Protein AF-A0A661B6V8-F1 (afdb_monomer_lite)

Foldseek 3Di:
DPLPPDDVVVVVQVCCCVVVVQQADEDEQQQDQPPDDPPPGDHSVVNQVNVCVVCVVPPRYHYDPPNVDPPDDRDVVRVVVVVCVVCVPHD

Sequence (91 aa):
SFDPPHTAHLVIAENFIQNLGLDIVTWVPARVPPHKKMGELSDPKHRLAMVELAINDNNRFEVSDIEFSESQPPWTVFLLEYFRGKYPEDE

Radius of gyration: 13.58 Å; chains: 1; bounding box: 31×30×33 Å

pLDDT: mean 91.47, std 8.2, range [62.59, 98.19]

Secondary structure (DSSP, 8-state):
--SS--HHHHHHHHHHHHHH--S-EEE---SS-TTS-TTSS--HHHHHHHHHHHHTT-TTEEE--GGGSTTS-SSHHHHHHHHHHH-TT--

Structure (mmCIF, N/CA/C/O backbone):
data_AF-A0A661B6V8-F1
#
_entry.id   AF-A0A661B6V8-F1
#
loop_
_atom_site.group_PDB
_atom_site.id
_atom_site.type_symbol
_atom_site.label_atom_id
_atom_site.label_alt_id
_atom_site.label_comp_id
_atom_site.label_asym_id
_atom_site.label_entity_id
_atom_site.label_seq_id
_atom_site.pdbx_PDB_ins_code
_atom_site.Cartn_x
_atom_site.Cartn_y
_atom_site.Cartn_z
_atom_site.occupancy
_atom_site.B_iso_or_equiv
_atom_site.auth_seq_id
_atom_site.auth_comp_id
_atom_site.auth_asym_id
_atom_site.auth_atom_id
_atom_site.pdbx_PDB_model_num
ATOM 1 N N . SER A 1 1 ? 5.833 -4.594 -3.535 1.00 87.06 1 SER A N 1
ATOM 2 C CA . SER A 1 1 ? 5.682 -4.761 -5.001 1.00 87.06 1 SER A CA 1
ATOM 3 C C . SER A 1 1 ? 4.314 -5.285 -5.396 1.00 87.06 1 SER A C 1
ATOM 5 O O . SER A 1 1 ? 3.833 -4.823 -6.416 1.00 87.06 1 SER A O 1
ATOM 7 N N . PHE A 1 2 ? 3.713 -6.224 -4.645 1.00 94.19 2 PHE A N 1
ATOM 8 C CA . PHE A 1 2 ? 2.431 -6.852 -5.007 1.00 94.19 2 PHE A CA 1
ATOM 9 C C . PHE A 1 2 ? 2.446 -7.403 -6.438 1.00 94.19 2 PHE A C 1
ATOM 11 O O . PHE A 1 2 ? 1.762 -6.912 -7.327 1.00 94.19 2 PHE A O 1
ATOM 18 N N . ASP A 1 3 ? 3.306 -8.396 -6.658 1.00 93.75 3 ASP A N 1
ATOM 19 C CA . ASP A 1 3 ? 3.567 -8.971 -7.977 1.00 93.75 3 ASP A CA 1
ATOM 20 C C . ASP A 1 3 ? 3.458 -10.508 -7.948 1.00 93.75 3 ASP A C 1
ATOM 22 O O . ASP A 1 3 ? 4.484 -11.189 -8.001 1.00 93.75 3 ASP A O 1
ATOM 26 N N . PRO A 1 4 ? 2.244 -11.073 -7.783 1.00 95.38 4 PRO A N 1
ATOM 27 C CA . PRO A 1 4 ? 0.957 -10.406 -7.536 1.00 95.38 4 PRO A CA 1
ATOM 28 C C . PRO A 1 4 ? 0.656 -10.198 -6.031 1.00 95.38 4 PRO A C 1
ATOM 30 O O . PRO A 1 4 ? 1.362 -10.733 -5.166 1.00 95.38 4 PRO A O 1
ATOM 33 N N . PRO A 1 5 ? -0.387 -9.425 -5.666 1.00 97.38 5 PRO A N 1
ATOM 34 C CA . PRO A 1 5 ? -0.994 -9.539 -4.340 1.00 97.38 5 PRO A CA 1
ATOM 35 C C . PRO A 1 5 ? -1.566 -10.952 -4.125 1.00 97.38 5 PRO A C 1
ATOM 37 O O . PRO A 1 5 ? -1.885 -11.668 -5.070 1.00 97.38 5 PRO A O 1
ATOM 40 N N . HIS A 1 6 ? -1.675 -11.371 -2.865 1.00 97.06 6 HIS A N 1
ATOM 41 C CA . HIS A 1 6 ? -2.110 -12.723 -2.498 1.00 97.06 6 HIS A CA 1
ATOM 42 C C . HIS A 1 6 ? -2.643 -12.748 -1.064 1.00 97.06 6 HIS A C 1
ATOM 44 O O . HIS A 1 6 ? -2.377 -11.829 -0.287 1.00 97.06 6 HIS A O 1
ATOM 50 N N . THR A 1 7 ? -3.318 -13.834 -0.679 1.00 97.12 7 THR A N 1
ATOM 51 C CA . THR A 1 7 ? -4.041 -13.961 0.599 1.00 97.12 7 THR A CA 1
ATOM 52 C C . THR A 1 7 ? -3.204 -13.618 1.826 1.00 97.12 7 THR A C 1
ATOM 54 O O . THR A 1 7 ? -3.703 -12.945 2.718 1.00 97.12 7 THR A O 1
ATOM 57 N N . ALA A 1 8 ? -1.922 -13.998 1.875 1.00 97.75 8 ALA A N 1
ATOM 58 C CA . ALA A 1 8 ? -1.091 -13.667 3.036 1.00 97.75 8 ALA A CA 1
ATOM 59 C C . ALA A 1 8 ? -0.931 -12.148 3.260 1.00 97.75 8 ALA A C 1
ATOM 61 O O . ALA A 1 8 ? -0.886 -11.716 4.407 1.00 97.75 8 ALA A O 1
ATOM 62 N N . HIS A 1 9 ? -0.922 -11.328 2.199 1.00 97.94 9 HIS A N 1
ATOM 63 C CA . HIS A 1 9 ? -0.916 -9.873 2.352 1.00 97.94 9 HIS A CA 1
ATOM 64 C C . HIS A 1 9 ? -2.225 -9.386 2.995 1.00 97.94 9 HIS A C 1
ATOM 66 O O . HIS A 1 9 ? -2.189 -8.576 3.916 1.00 97.94 9 HIS A O 1
ATOM 72 N N . LEU A 1 10 ? -3.369 -9.912 2.536 1.00 97.44 10 LEU A N 1
ATOM 73 C CA . LEU A 1 10 ? -4.695 -9.543 3.047 1.00 97.44 10 LEU A CA 1
ATOM 74 C C . LEU A 1 10 ? -4.846 -9.921 4.522 1.00 97.44 10 LEU A C 1
ATOM 76 O O . LEU A 1 10 ? -5.317 -9.122 5.322 1.00 97.44 10 LEU A O 1
ATOM 80 N N . VAL A 1 11 ? -4.389 -11.121 4.889 1.00 97.88 11 VAL A N 1
ATOM 81 C CA . VAL A 1 11 ? -4.419 -11.604 6.274 1.00 97.88 11 VAL A CA 1
ATOM 82 C C . VAL A 1 11 ? -3.596 -10.695 7.185 1.00 97.88 11 VAL A C 1
ATOM 84 O O . VAL A 1 11 ? -4.052 -10.371 8.276 1.00 97.88 11 VAL A O 1
ATOM 87 N N . ILE A 1 12 ? -2.406 -10.262 6.758 1.00 97.25 12 ILE A N 1
ATOM 88 C CA . ILE A 1 12 ? -1.573 -9.349 7.555 1.00 97.25 12 ILE A CA 1
ATOM 89 C C . ILE A 1 12 ? -2.273 -7.995 7.741 1.00 97.25 12 ILE A C 1
ATOM 91 O O . ILE A 1 12 ? -2.361 -7.514 8.868 1.00 97.25 12 ILE A O 1
ATOM 95 N N . ALA A 1 13 ? -2.812 -7.411 6.669 1.00 97.12 13 ALA A N 1
ATOM 96 C CA . ALA A 1 13 ? -3.513 -6.129 6.736 1.00 97.12 13 ALA A CA 1
ATOM 97 C C . ALA A 1 13 ? -4.762 -6.187 7.634 1.00 97.12 13 ALA A C 1
ATOM 99 O O . ALA A 1 13 ? -4.971 -5.303 8.460 1.00 97.12 13 ALA A O 1
ATOM 100 N N . GLU A 1 14 ? -5.551 -7.259 7.537 1.00 97.31 14 GLU A N 1
ATOM 101 C CA . GLU A 1 14 ? -6.729 -7.460 8.387 1.00 97.31 14 GLU A CA 1
ATOM 102 C C . GLU A 1 14 ? -6.332 -7.645 9.859 1.00 97.31 14 GLU A C 1
ATOM 104 O O . GLU A 1 14 ? -6.990 -7.115 10.752 1.00 97.31 14 GLU A O 1
ATOM 109 N N . ASN A 1 15 ? -5.215 -8.330 10.133 1.00 97.56 15 ASN A N 1
ATOM 110 C CA . ASN A 1 15 ? -4.695 -8.434 11.495 1.00 97.56 15 ASN A CA 1
ATOM 111 C C . ASN A 1 15 ? -4.298 -7.067 12.062 1.00 97.56 15 ASN A C 1
ATOM 113 O O . ASN A 1 15 ? -4.534 -6.839 13.246 1.00 97.56 15 ASN A O 1
ATOM 117 N N . PHE A 1 16 ? -3.731 -6.156 11.268 1.00 95.75 16 PHE A N 1
ATOM 118 C CA . PHE A 1 16 ? -3.439 -4.805 11.755 1.00 95.75 16 PHE A CA 1
ATOM 119 C C . PHE A 1 16 ? -4.709 -4.047 12.127 1.00 95.75 16 PHE A C 1
ATOM 121 O O . PHE A 1 16 ? -4.767 -3.492 13.220 1.00 95.75 16 PHE A O 1
ATOM 128 N N . ILE A 1 17 ? -5.751 -4.114 11.296 1.00 96.69 17 ILE A N 1
ATOM 129 C CA . ILE A 1 17 ? -7.048 -3.519 11.636 1.00 96.69 17 ILE A CA 1
ATOM 130 C C . ILE A 1 17 ? -7.576 -4.077 12.961 1.00 96.69 17 ILE A C 1
ATOM 132 O O . ILE A 1 17 ? -7.940 -3.321 13.856 1.00 96.69 17 ILE A O 1
ATOM 136 N N . GLN A 1 18 ? -7.599 -5.401 13.113 1.00 97.00 18 GLN A N 1
ATOM 137 C CA . GLN A 1 18 ? -8.210 -6.035 14.283 1.00 97.00 18 GLN A CA 1
ATOM 138 C C . GLN A 1 18 ? -7.411 -5.832 15.572 1.00 97.00 18 GLN A C 1
ATOM 140 O O . GLN A 1 18 ? -8.003 -5.632 16.630 1.00 97.00 18 GLN A O 1
ATOM 145 N N . ASN A 1 19 ? -6.081 -5.913 15.503 1.00 97.62 19 ASN A N 1
ATOM 146 C CA . ASN A 1 19 ? -5.234 -5.907 16.697 1.00 97.62 19 ASN A CA 1
ATOM 147 C C . ASN A 1 19 ? -4.783 -4.503 17.106 1.00 97.62 19 ASN A C 1
ATOM 149 O O . ASN A 1 19 ? -4.507 -4.290 18.284 1.00 97.62 19 ASN A O 1
ATOM 153 N N . LEU A 1 20 ? -4.685 -3.567 16.158 1.00 95.75 20 LEU A N 1
ATOM 154 C CA . LEU A 1 20 ? -4.295 -2.181 16.431 1.00 95.75 20 LEU A CA 1
ATOM 155 C C . LEU A 1 20 ? -5.491 -1.223 16.414 1.00 95.75 20 LEU A C 1
ATOM 157 O O . LEU A 1 20 ? -5.340 -0.075 16.809 1.00 95.75 20 LEU A O 1
ATOM 161 N N . GLY A 1 21 ? -6.673 -1.685 15.993 1.00 95.44 21 GLY A N 1
ATOM 162 C CA . GLY A 1 21 ? -7.873 -0.853 15.928 1.00 95.44 21 GLY A CA 1
ATOM 163 C C . GLY A 1 21 ? -7.826 0.201 14.822 1.00 95.44 21 GLY A C 1
ATOM 164 O O . GLY A 1 21 ? -8.435 1.249 14.987 1.00 95.44 21 GLY A O 1
ATOM 165 N N . LEU A 1 22 ? -7.099 -0.054 13.726 1.00 95.81 22 LEU A N 1
ATOM 166 C CA . LEU A 1 22 ? -6.989 0.894 12.611 1.00 95.81 22 LEU A CA 1
ATOM 167 C C . LEU A 1 22 ? -8.329 1.046 11.886 1.00 95.81 22 LEU A C 1
ATOM 169 O O . LEU A 1 22 ? -8.973 0.046 11.558 1.00 95.81 22 LEU A O 1
ATOM 173 N N . ASP A 1 23 ? -8.699 2.282 11.559 1.00 95.88 23 ASP A N 1
ATOM 174 C CA . ASP A 1 23 ? -9.905 2.564 10.778 1.00 95.88 23 ASP A CA 1
ATOM 175 C C . ASP A 1 23 ? -9.733 2.168 9.305 1.00 95.88 23 ASP A C 1
ATOM 177 O O . ASP A 1 23 ? -10.612 1.527 8.724 1.00 95.88 23 ASP A O 1
ATOM 181 N N . ILE A 1 24 ? -8.577 2.508 8.722 1.00 96.00 24 ILE A N 1
ATOM 182 C CA . ILE A 1 24 ? -8.227 2.278 7.317 1.00 96.00 24 ILE A CA 1
ATOM 183 C C . ILE A 1 24 ? -6.797 1.737 7.212 1.00 96.00 24 ILE A C 1
ATOM 185 O O . ILE A 1 24 ? -5.890 2.185 7.909 1.00 96.00 24 ILE A O 1
ATOM 189 N N . VAL A 1 25 ? -6.572 0.800 6.288 1.00 96.88 25 VAL A N 1
ATOM 190 C CA . VAL A 1 25 ? -5.230 0.404 5.838 1.00 96.88 25 VAL A CA 1
ATOM 191 C C . VAL A 1 25 ? -5.045 0.788 4.375 1.00 96.88 25 VAL A C 1
ATOM 193 O O . VAL A 1 25 ? -5.699 0.242 3.484 1.00 96.88 25 VAL A O 1
ATOM 196 N N . THR A 1 26 ? -4.095 1.689 4.130 1.00 96.56 26 THR A N 1
ATOM 197 C CA . THR A 1 26 ? -3.737 2.152 2.786 1.00 96.56 26 THR A CA 1
ATOM 198 C C . THR A 1 26 ? -2.660 1.265 2.165 1.00 96.56 26 THR A C 1
ATOM 200 O O . THR A 1 26 ? -1.531 1.164 2.646 1.00 96.56 26 THR A O 1
ATOM 203 N N . TRP A 1 27 ? -2.992 0.645 1.042 1.00 97.25 27 TRP A N 1
ATOM 204 C CA . TRP A 1 27 ? -2.102 -0.161 0.223 1.00 97.25 27 TRP A CA 1
ATOM 205 C C . TRP A 1 27 ? -1.389 0.728 -0.789 1.00 97.25 27 TRP A C 1
ATOM 207 O O . TRP A 1 27 ? -2.033 1.374 -1.610 1.00 97.25 27 TRP A O 1
ATOM 217 N N . VAL A 1 28 ? -0.054 0.728 -0.770 1.00 95.56 28 VAL A N 1
ATOM 218 C CA . VAL A 1 28 ? 0.767 1.531 -1.692 1.00 95.56 28 VAL A CA 1
ATOM 219 C C . VAL A 1 28 ? 1.600 0.612 -2.592 1.00 95.56 28 VAL A C 1
ATOM 221 O O . VAL A 1 28 ? 2.667 0.129 -2.188 1.00 95.56 28 VAL A O 1
ATOM 224 N N . PRO A 1 29 ? 1.133 0.289 -3.813 1.00 94.19 29 PRO A N 1
ATOM 225 C CA . PRO A 1 29 ? 1.905 -0.510 -4.751 1.00 94.19 29 PRO A CA 1
ATOM 226 C C . PRO A 1 29 ? 3.069 0.297 -5.317 1.00 94.19 29 PRO A C 1
ATOM 228 O O . PRO A 1 29 ? 2.880 1.291 -6.008 1.00 94.19 29 PRO A O 1
ATOM 231 N N . ALA A 1 30 ? 4.291 -0.176 -5.076 1.00 91.12 30 ALA A N 1
ATOM 232 C CA . ALA A 1 30 ? 5.464 0.541 -5.553 1.00 91.12 30 ALA A CA 1
ATOM 233 C C . ALA A 1 30 ? 5.549 0.584 -7.092 1.00 91.12 30 ALA A C 1
ATOM 235 O O . ALA A 1 30 ? 5.498 -0.478 -7.735 1.00 91.12 30 ALA A O 1
ATOM 236 N N . ARG A 1 31 ? 5.741 1.768 -7.693 1.00 88.12 31 ARG A N 1
ATOM 237 C CA . ARG A 1 31 ? 5.865 1.918 -9.162 1.00 88.12 31 ARG A CA 1
ATOM 238 C C . ARG A 1 31 ? 7.169 1.294 -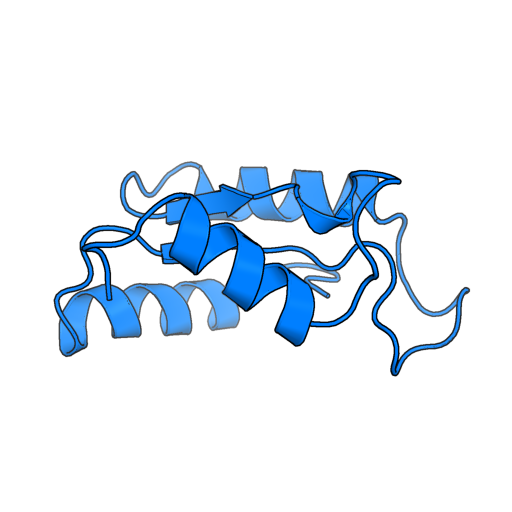9.645 1.00 88.12 31 ARG A C 1
ATOM 240 O O . ARG A 1 31 ? 7.150 0.402 -10.491 1.00 88.12 31 ARG A O 1
ATOM 247 N N . VAL A 1 32 ? 8.288 1.709 -9.051 1.00 86.19 32 VAL A N 1
ATOM 248 C CA . VAL A 1 32 ? 9.627 1.155 -9.298 1.00 86.19 32 VAL A CA 1
ATOM 249 C C . VAL A 1 32 ? 10.304 0.916 -7.946 1.00 86.19 32 VAL A C 1
ATOM 251 O O . VAL A 1 32 ? 10.876 1.846 -7.386 1.00 86.19 32 VAL A O 1
ATOM 254 N N . PRO A 1 33 ? 10.250 -0.311 -7.393 1.00 83.06 33 PRO A N 1
ATOM 255 C CA . PRO A 1 33 ? 10.897 -0.615 -6.124 1.00 83.06 33 PRO A CA 1
ATOM 256 C C . PRO A 1 33 ? 12.406 -0.347 -6.224 1.00 83.06 33 PRO A C 1
ATOM 258 O O . PRO A 1 33 ? 13.066 -0.974 -7.054 1.00 83.06 33 PRO A O 1
ATOM 261 N N . PRO A 1 34 ? 12.986 0.512 -5.372 1.00 81.62 34 PRO A N 1
ATOM 262 C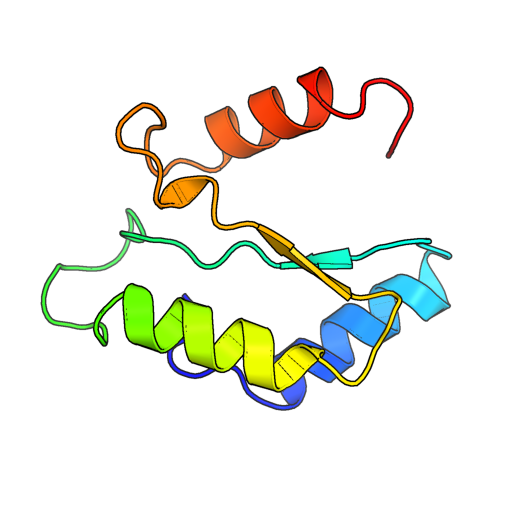 CA . PRO A 1 34 ? 14.366 0.970 -5.545 1.00 81.62 34 PRO A CA 1
ATOM 263 C C . PRO A 1 34 ? 15.427 -0.127 -5.374 1.00 81.62 34 PRO A C 1
ATOM 265 O O . PRO A 1 34 ? 16.570 0.032 -5.791 1.00 81.62 34 PRO A O 1
ATOM 268 N N . HIS A 1 35 ? 15.056 -1.242 -4.744 1.00 83.62 35 HIS A N 1
ATOM 269 C CA . HIS A 1 35 ? 15.923 -2.387 -4.466 1.00 83.62 35 HIS A CA 1
ATOM 270 C C . HIS A 1 35 ? 15.794 -3.520 -5.500 1.00 83.62 35 HIS A C 1
ATOM 272 O O . HIS A 1 35 ? 16.450 -4.549 -5.347 1.00 83.62 35 HIS A O 1
ATOM 278 N N . LYS A 1 36 ? 14.943 -3.375 -6.525 1.00 80.94 36 LYS A N 1
ATOM 279 C CA . LYS A 1 36 ? 14.733 -4.387 -7.575 1.00 80.94 36 LYS A CA 1
ATOM 280 C C . LYS A 1 36 ? 15.144 -3.845 -8.936 1.00 80.94 36 LYS A C 1
ATOM 282 O O . LYS A 1 36 ? 15.014 -2.651 -9.199 1.00 80.94 36 LYS A O 1
ATOM 287 N N . LYS A 1 37 ? 15.627 -4.719 -9.819 1.00 72.19 37 LYS A N 1
ATOM 288 C CA . LYS A 1 37 ? 16.016 -4.313 -11.175 1.00 72.19 37 LYS A CA 1
ATOM 289 C C . LYS A 1 37 ? 14.786 -4.197 -12.074 1.00 72.19 37 LYS A C 1
ATOM 291 O O . LYS A 1 37 ? 13.868 -5.013 -12.009 1.00 72.19 37 LYS A O 1
ATOM 296 N N . MET A 1 38 ? 14.791 -3.197 -12.955 1.00 62.59 38 MET A N 1
ATOM 297 C CA . MET A 1 38 ? 13.814 -3.112 -14.044 1.00 62.59 38 MET A CA 1
ATOM 298 C C . MET A 1 38 ? 13.933 -4.361 -14.933 1.00 62.59 38 MET A C 1
ATOM 300 O O . MET A 1 38 ? 15.028 -4.679 -15.392 1.00 62.59 38 MET A O 1
ATOM 304 N N . GLY A 1 39 ? 12.819 -5.069 -15.148 1.00 68.25 39 GLY A N 1
ATOM 305 C CA . GLY A 1 39 ? 12.750 -6.328 -15.908 1.00 68.25 39 GLY A CA 1
ATOM 306 C C . GLY A 1 39 ? 12.417 -7.570 -15.071 1.00 68.25 39 GLY A C 1
ATOM 307 O O . GLY A 1 39 ? 11.995 -8.575 -15.630 1.00 68.25 39 GLY A O 1
ATOM 308 N N . GLU A 1 40 ? 12.539 -7.495 -13.743 1.00 79.00 40 GLU A N 1
ATOM 309 C CA . GLU A 1 40 ? 12.151 -8.579 -12.8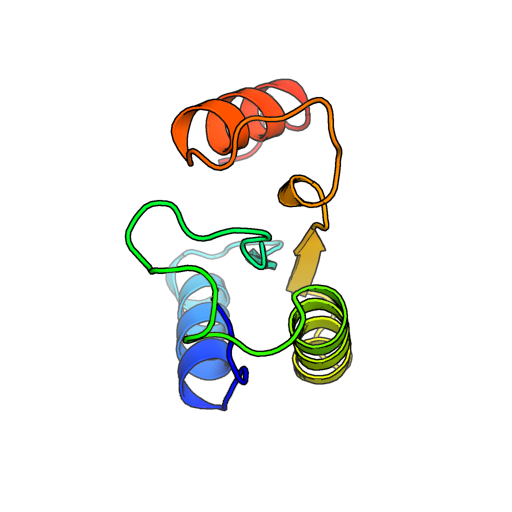20 1.00 79.00 40 GLU A CA 1
ATOM 310 C C . GLU A 1 40 ? 10.690 -8.483 -12.352 1.00 79.00 40 GLU A C 1
ATOM 312 O O . GLU A 1 40 ? 10.233 -9.319 -11.576 1.00 79.00 40 GLU A O 1
ATOM 317 N N . LEU A 1 41 ? 9.974 -7.438 -12.772 1.00 88.00 41 LEU A N 1
ATOM 318 C CA . LEU A 1 41 ? 8.642 -7.106 -12.281 1.00 88.00 41 LEU A CA 1
ATOM 319 C C . LEU A 1 41 ? 7.642 -7.011 -13.423 1.00 88.00 41 LEU A C 1
ATOM 321 O O . LEU A 1 41 ? 7.959 -6.475 -14.490 1.00 88.00 41 LEU A O 1
ATOM 325 N N . SER A 1 42 ? 6.414 -7.443 -13.151 1.00 92.38 42 SER A N 1
ATOM 326 C CA . SER A 1 42 ? 5.266 -7.153 -14.007 1.00 92.38 42 SER A CA 1
ATOM 327 C C . SER A 1 42 ? 5.029 -5.645 -14.106 1.00 92.38 42 SER A C 1
ATOM 329 O O . SER A 1 42 ? 5.397 -4.876 -13.203 1.00 92.38 42 SER A O 1
ATOM 331 N N . ASP A 1 43 ? 4.363 -5.230 -15.190 1.00 92.12 43 ASP A N 1
ATOM 332 C CA . ASP A 1 43 ? 3.987 -3.833 -15.423 1.00 92.12 43 ASP A CA 1
ATOM 333 C C . ASP A 1 43 ? 3.350 -3.234 -14.152 1.00 92.12 43 ASP A C 1
ATOM 335 O O . ASP A 1 43 ? 2.413 -3.825 -13.597 1.00 92.12 43 ASP A O 1
ATOM 339 N N . PRO A 1 44 ? 3.851 -2.088 -13.652 1.00 92.19 44 PRO A N 1
ATOM 340 C CA . PRO A 1 44 ? 3.314 -1.458 -12.452 1.00 92.19 44 PRO A CA 1
ATOM 341 C C . PRO A 1 44 ? 1.800 -1.227 -12.519 1.00 92.19 44 PRO A C 1
ATOM 343 O O . PRO A 1 44 ? 1.135 -1.381 -11.498 1.00 92.19 44 PRO A O 1
ATOM 346 N N . LYS A 1 45 ? 1.232 -0.946 -13.698 1.00 93.88 45 LYS A N 1
ATOM 347 C CA . LYS A 1 45 ? -0.216 -0.757 -13.872 1.00 93.88 45 LYS A CA 1
ATOM 348 C C . LYS A 1 45 ? -1.003 -2.042 -13.634 1.00 93.88 45 LYS A C 1
ATOM 350 O O . LYS A 1 45 ? -2.063 -1.995 -13.021 1.00 93.88 45 LYS A O 1
ATOM 355 N N . HIS A 1 46 ? -0.482 -3.193 -14.063 1.00 96.19 46 HIS A N 1
ATOM 356 C CA . HIS A 1 46 ? -1.117 -4.480 -13.767 1.00 96.19 46 HIS A CA 1
ATOM 357 C C . HIS A 1 46 ? -1.070 -4.784 -12.272 1.00 96.19 46 HIS A C 1
ATOM 359 O O . HIS A 1 46 ? -2.049 -5.263 -11.710 1.00 96.19 46 HIS A O 1
ATOM 365 N N . ARG A 1 47 ? 0.049 -4.476 -11.610 1.00 96.19 47 ARG A N 1
ATOM 366 C CA . ARG A 1 47 ? 0.190 -4.677 -10.162 1.00 96.19 47 ARG A CA 1
ATOM 367 C C . ARG A 1 47 ? -0.772 -3.797 -9.369 1.00 96.19 47 ARG A C 1
ATOM 369 O O . ARG A 1 47 ? -1.400 -4.302 -8.446 1.00 96.19 47 ARG A O 1
ATOM 376 N N . LEU A 1 48 ? -0.928 -2.531 -9.758 1.00 96.81 48 LEU A N 1
ATOM 377 C CA . LEU A 1 48 ? -1.918 -1.619 -9.177 1.00 96.81 48 LEU A CA 1
ATOM 378 C C . LEU A 1 48 ? -3.341 -2.175 -9.325 1.00 96.81 48 LEU A C 1
ATOM 380 O O . LEU A 1 48 ? -4.009 -2.388 -8.318 1.00 96.81 48 LEU A O 1
ATOM 384 N N . ALA A 1 49 ? -3.746 -2.524 -10.549 1.00 97.62 49 ALA A N 1
ATOM 385 C CA . ALA A 1 49 ? -5.075 -3.073 -10.821 1.00 97.62 49 ALA A CA 1
ATOM 386 C C . ALA A 1 49 ? -5.344 -4.380 -10.055 1.00 97.62 49 ALA A C 1
ATOM 388 O O . ALA A 1 49 ? -6.434 -4.597 -9.535 1.00 97.62 49 ALA A O 1
ATOM 389 N N . MET A 1 50 ? -4.346 -5.262 -9.938 1.00 98.12 50 MET A N 1
ATOM 390 C CA . MET A 1 50 ? -4.489 -6.480 -9.137 1.00 98.12 50 MET A CA 1
ATOM 391 C C . MET A 1 50 ? -4.680 -6.179 -7.649 1.00 98.12 50 MET A C 1
ATOM 393 O O . MET A 1 50 ? -5.400 -6.918 -6.984 1.00 98.12 50 MET A O 1
ATOM 397 N N . VAL A 1 51 ? -4.040 -5.135 -7.110 1.00 98.19 51 VAL A N 1
ATOM 398 C CA . VAL A 1 51 ? -4.239 -4.730 -5.710 1.00 98.19 51 VAL A CA 1
ATOM 399 C C . VAL A 1 51 ? -5.642 -4.174 -5.516 1.00 98.19 51 VAL A C 1
ATOM 401 O O . VAL A 1 51 ? -6.311 -4.622 -4.593 1.00 98.19 51 VAL A O 1
ATOM 404 N N . GLU A 1 52 ? -6.110 -3.293 -6.403 1.00 97.88 52 GLU A N 1
ATOM 405 C CA . GLU A 1 52 ? -7.484 -2.767 -6.375 1.00 97.88 52 GLU A CA 1
ATOM 406 C C . GLU A 1 52 ? -8.511 -3.905 -6.347 1.00 97.88 52 GLU A C 1
ATOM 408 O O . GLU A 1 52 ? -9.362 -3.949 -5.462 1.00 97.88 52 GLU A O 1
ATOM 413 N N . LEU A 1 53 ? -8.372 -4.888 -7.243 1.00 98.00 53 LEU A N 1
ATOM 414 C CA . LEU A 1 53 ? -9.244 -6.067 -7.270 1.00 98.00 53 LEU A CA 1
ATOM 415 C C . LEU A 1 53 ? -9.137 -6.911 -5.994 1.00 98.00 53 LEU A C 1
ATOM 417 O O . LEU A 1 53 ? -10.144 -7.431 -5.522 1.00 98.00 53 LEU A O 1
ATOM 421 N N . ALA A 1 54 ? -7.933 -7.069 -5.439 1.00 98.06 54 ALA A N 1
ATOM 422 C CA . ALA A 1 54 ? -7.706 -7.910 -4.266 1.00 98.06 54 ALA A CA 1
ATOM 423 C C . ALA A 1 54 ? -8.320 -7.340 -2.979 1.00 98.06 54 ALA A C 1
ATOM 425 O O . ALA A 1 54 ? -8.596 -8.115 -2.063 1.00 98.06 54 ALA A O 1
ATOM 426 N N . ILE A 1 55 ? -8.504 -6.019 -2.892 1.00 97.75 55 ILE A N 1
ATOM 427 C CA . ILE A 1 55 ? -8.999 -5.354 -1.679 1.00 97.75 55 ILE A CA 1
ATOM 428 C C . ILE A 1 55 ? -10.429 -4.812 -1.798 1.00 97.75 55 ILE A C 1
ATOM 430 O O . ILE A 1 55 ? -10.979 -4.374 -0.793 1.00 97.75 55 ILE A O 1
ATOM 434 N N . ASN A 1 56 ? -11.037 -4.859 -2.989 1.00 96.56 56 ASN A N 1
ATOM 435 C CA . ASN A 1 56 ? -12.314 -4.203 -3.306 1.00 96.56 56 ASN A CA 1
ATOM 436 C C . ASN A 1 56 ? -13.490 -4.584 -2.383 1.00 96.56 56 ASN A C 1
ATOM 438 O O . ASN A 1 56 ? -14.419 -3.799 -2.211 1.00 96.56 56 ASN A O 1
ATOM 442 N N . ASP A 1 57 ? -13.456 -5.772 -1.779 1.00 94.88 57 ASP A N 1
ATOM 443 C CA . ASP A 1 57 ? -14.538 -6.267 -0.921 1.00 94.88 57 ASP A CA 1
ATOM 444 C C . ASP A 1 57 ? -14.401 -5.835 0.555 1.00 94.88 57 ASP A C 1
ATOM 446 O O . ASP A 1 57 ? -15.256 -6.170 1.377 1.00 94.88 57 ASP A O 1
ATOM 450 N N . ASN A 1 58 ? -13.345 -5.096 0.921 1.00 96.25 58 ASN A N 1
ATOM 451 C CA . ASN A 1 58 ? -13.120 -4.608 2.283 1.00 96.25 58 ASN A CA 1
ATOM 452 C C . ASN A 1 58 ? -13.106 -3.077 2.315 1.00 96.25 58 ASN A C 1
ATOM 454 O O . ASN A 1 58 ? -12.143 -2.441 1.898 1.00 96.25 58 ASN A O 1
ATOM 458 N N . ASN A 1 59 ? -14.155 -2.483 2.884 1.00 96.56 59 ASN A N 1
ATOM 459 C CA . ASN A 1 59 ? -14.306 -1.030 3.000 1.00 96.56 59 ASN A CA 1
ATOM 460 C C . ASN A 1 59 ? -13.299 -0.357 3.949 1.00 96.56 59 ASN A C 1
ATOM 462 O O . ASN A 1 59 ? -13.270 0.867 4.011 1.00 96.56 59 ASN A O 1
ATOM 466 N N . ARG A 1 60 ? -12.505 -1.136 4.693 1.00 97.56 60 ARG A N 1
ATOM 467 C CA . ARG A 1 60 ? -11.408 -0.632 5.530 1.00 97.56 60 ARG A CA 1
ATOM 468 C C . ARG A 1 60 ? -10.052 -0.687 4.828 1.00 97.56 60 ARG A C 1
ATOM 470 O O . ARG A 1 60 ? -9.029 -0.393 5.441 1.00 97.56 60 ARG A O 1
ATOM 477 N N . PHE A 1 61 ? -10.012 -1.093 3.562 1.00 98.06 61 PHE A N 1
ATOM 478 C CA . PHE A 1 61 ? -8.808 -1.051 2.743 1.00 98.06 61 PHE A CA 1
ATOM 479 C C . PHE A 1 61 ? -8.950 0.002 1.643 1.00 98.06 61 PHE A C 1
ATOM 481 O O . PHE A 1 61 ? -9.970 0.072 0.964 1.00 98.06 61 PHE A O 1
ATOM 488 N N . GLU A 1 62 ? -7.889 0.775 1.422 1.00 97.06 62 GLU A N 1
ATOM 489 C CA . GLU A 1 62 ? -7.797 1.747 0.327 1.00 97.06 62 GLU A CA 1
ATOM 490 C C . GLU A 1 62 ? -6.522 1.514 -0.488 1.00 97.06 62 GLU A C 1
ATOM 492 O O . GLU A 1 62 ? -5.509 1.080 0.057 1.00 97.06 62 GLU A O 1
ATOM 497 N N . VAL A 1 63 ? -6.540 1.808 -1.791 1.00 97.19 63 VAL A N 1
ATOM 498 C CA . VAL A 1 63 ? -5.323 1.837 -2.620 1.00 97.19 63 VAL A CA 1
ATOM 499 C C . VAL A 1 63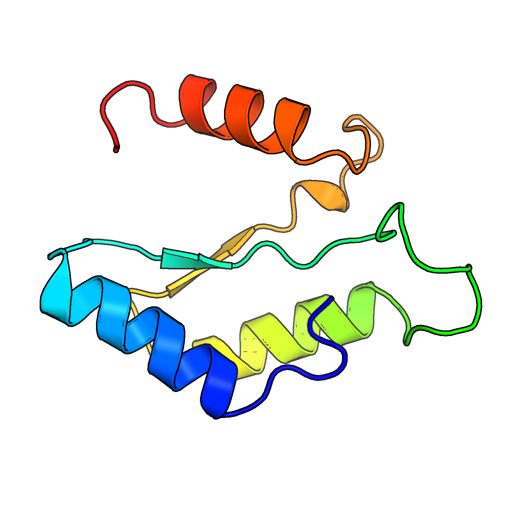 ? -4.868 3.280 -2.798 1.00 97.19 63 VAL A C 1
ATOM 501 O O . VAL A 1 63 ? -5.673 4.155 -3.105 1.00 97.19 63 VAL A O 1
ATOM 504 N N . SER A 1 64 ? -3.564 3.520 -2.678 1.00 94.94 64 SER A N 1
ATOM 505 C CA . SER A 1 64 ? -2.936 4.765 -3.110 1.00 94.94 64 SER A CA 1
ATOM 506 C C . SER A 1 64 ? -1.988 4.520 -4.279 1.00 94.94 64 SER A C 1
ATOM 508 O O . SER A 1 64 ? -1.051 3.724 -4.196 1.00 94.94 64 SER A O 1
ATOM 510 N N . ASP A 1 65 ? -2.208 5.262 -5.358 1.00 93.44 65 ASP A N 1
ATOM 511 C CA . ASP A 1 65 ? -1.377 5.301 -6.560 1.00 93.44 65 ASP A CA 1
ATOM 512 C C . ASP A 1 65 ? -0.307 6.403 -6.499 1.00 93.44 65 ASP A C 1
ATOM 514 O O . ASP A 1 65 ? 0.280 6.755 -7.516 1.00 93.44 65 ASP A O 1
ATOM 518 N N . ILE A 1 66 ? -0.014 6.954 -5.319 1.00 91.56 66 ILE A N 1
ATOM 519 C CA . ILE A 1 66 ? 0.864 8.124 -5.170 1.00 91.56 66 ILE A CA 1
ATOM 520 C C . ILE A 1 66 ? 2.258 7.934 -5.796 1.00 91.56 66 ILE A C 1
ATOM 522 O O . ILE A 1 66 ? 2.787 8.860 -6.410 1.00 91.56 66 ILE A O 1
ATOM 526 N N . GLU A 1 67 ? 2.821 6.720 -5.751 1.00 88.94 67 GLU A N 1
ATOM 527 C CA . GLU A 1 67 ? 4.096 6.396 -6.412 1.00 88.94 67 GLU A CA 1
ATOM 528 C C . GLU A 1 67 ? 4.026 6.407 -7.955 1.00 88.94 67 GLU A C 1
ATOM 530 O O . GLU A 1 67 ? 5.055 6.352 -8.633 1.00 88.94 67 GLU A O 1
ATOM 535 N N . PHE A 1 68 ? 2.828 6.464 -8.542 1.00 87.62 68 PHE A N 1
ATOM 536 C CA . PHE A 1 68 ? 2.611 6.603 -9.983 1.00 87.62 68 PHE A CA 1
ATOM 537 C C . PHE A 1 68 ? 2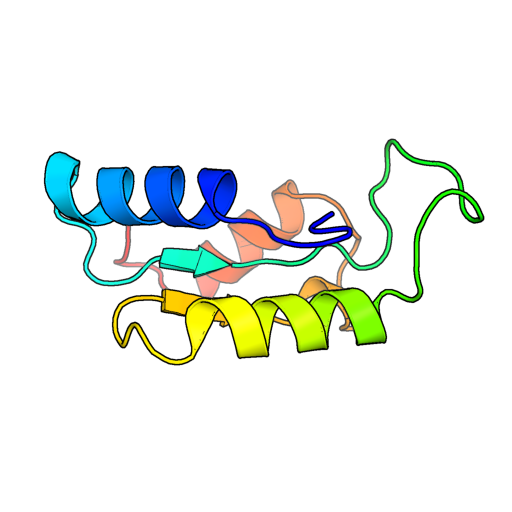.698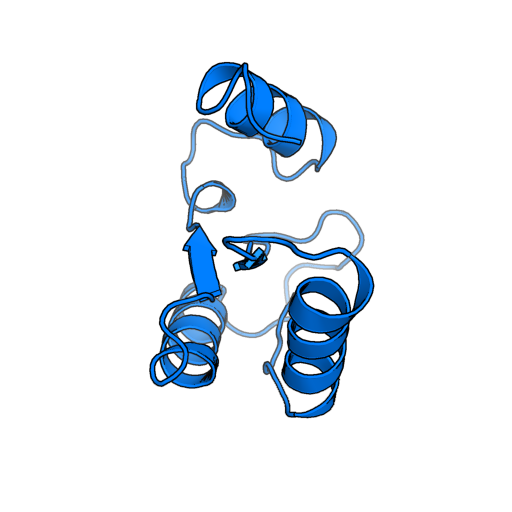 8.057 -10.447 1.00 87.62 68 PHE A C 1
ATOM 539 O O . PHE A 1 68 ? 2.925 8.291 -11.637 1.00 87.62 68 PHE A O 1
ATOM 546 N N . SER A 1 69 ? 2.621 9.019 -9.523 1.00 81.75 69 SER A N 1
ATOM 547 C CA . SER A 1 69 ? 2.910 10.419 -9.815 1.00 81.75 69 SER A CA 1
ATOM 548 C C . SER A 1 69 ? 4.372 10.599 -10.228 1.00 81.75 69 SER A C 1
ATOM 550 O O . SER A 1 69 ? 5.286 10.091 -9.584 1.00 81.75 69 SER A O 1
ATOM 552 N N . GLU A 1 70 ? 4.624 11.363 -11.291 1.00 71.44 70 GLU A N 1
ATOM 553 C CA . GLU A 1 70 ? 5.990 11.693 -11.727 1.00 71.44 70 GLU A CA 1
ATOM 554 C C . GLU A 1 70 ? 6.709 12.656 -10.771 1.00 71.44 70 GLU A C 1
ATOM 556 O O . GLU A 1 70 ? 7.929 12.792 -10.832 1.00 71.44 70 GLU A O 1
ATOM 561 N N . SER A 1 71 ? 5.969 13.316 -9.876 1.00 72.94 71 SER A N 1
ATOM 562 C CA . SER A 1 71 ? 6.514 14.297 -8.937 1.00 72.94 71 SER A CA 1
ATOM 563 C C . SER A 1 71 ? 7.109 13.693 -7.664 1.00 72.94 71 SER A C 1
ATOM 565 O O . SER A 1 71 ? 7.782 14.417 -6.930 1.00 72.94 71 SER A O 1
ATOM 567 N N . GLN A 1 72 ? 6.883 12.404 -7.384 1.00 69.44 72 GLN A N 1
ATOM 568 C CA . GLN A 1 72 ? 7.383 11.762 -6.170 1.00 69.44 72 GLN A CA 1
ATOM 569 C C . GLN A 1 72 ? 8.517 10.768 -6.445 1.00 69.44 72 GLN A C 1
ATOM 571 O O . GLN A 1 72 ? 8.365 9.858 -7.262 1.00 69.44 72 GLN A O 1
ATOM 576 N N . PRO A 1 73 ? 9.650 10.878 -5.728 1.00 77.50 73 PRO A N 1
ATOM 577 C CA . PRO A 1 73 ? 10.667 9.837 -5.739 1.00 77.50 73 PRO A CA 1
ATOM 578 C C . PRO A 1 73 ? 10.130 8.523 -5.131 1.00 77.50 73 PRO A C 1
ATOM 580 O O . PRO A 1 73 ? 9.367 8.575 -4.167 1.00 77.50 73 PRO A O 1
ATOM 583 N N . PRO A 1 74 ? 10.587 7.341 -5.591 1.00 80.50 74 PRO A N 1
ATOM 584 C CA . PRO A 1 74 ? 10.063 6.030 -5.176 1.00 80.50 74 PRO A CA 1
ATOM 585 C C . PRO A 1 74 ? 10.602 5.567 -3.807 1.00 80.50 74 PRO A C 1
ATOM 587 O O . PRO A 1 74 ? 10.849 4.380 -3.579 1.00 80.50 74 PRO A O 1
ATOM 590 N N . TRP A 1 75 ? 10.877 6.507 -2.904 1.00 88.69 75 TRP A N 1
ATOM 591 C CA . TRP A 1 75 ? 11.442 6.226 -1.590 1.00 88.69 75 TRP A CA 1
ATOM 592 C C . TRP A 1 75 ? 10.392 6.463 -0.519 1.00 88.69 75 TRP A C 1
ATOM 594 O O . TRP A 1 75 ? 9.782 7.528 -0.458 1.00 88.69 75 TRP A O 1
ATOM 604 N N . THR A 1 76 ? 10.257 5.496 0.386 1.00 91.50 76 THR A N 1
ATOM 605 C CA . THR A 1 76 ? 9.259 5.519 1.461 1.00 91.50 76 THR A CA 1
ATOM 606 C C . THR A 1 76 ? 9.331 6.778 2.333 1.00 91.50 76 THR A C 1
ATOM 608 O O . THR A 1 76 ? 8.311 7.193 2.860 1.00 91.50 76 THR A O 1
ATOM 611 N N . VAL A 1 77 ? 10.488 7.443 2.452 1.00 92.81 77 VAL A N 1
ATOM 612 C CA . VAL A 1 77 ? 10.590 8.712 3.197 1.00 92.81 77 VAL A CA 1
ATOM 613 C C . VAL A 1 77 ? 9.661 9.801 2.638 1.00 92.81 77 VAL A C 1
ATOM 615 O O . VAL A 1 77 ? 8.931 10.418 3.405 1.00 92.81 77 VAL A O 1
ATOM 618 N N . PHE A 1 78 ? 9.590 9.964 1.313 1.00 90.19 78 PHE A N 1
ATOM 619 C CA . PHE A 1 78 ? 8.724 10.969 0.679 1.00 90.19 78 PHE A CA 1
ATOM 620 C C . PHE A 1 78 ? 7.248 10.575 0.737 1.00 90.19 78 PHE A C 1
ATOM 622 O O . PHE A 1 78 ? 6.367 11.431 0.816 1.00 90.19 78 PHE A O 1
ATOM 629 N N . LEU A 1 79 ? 6.980 9.268 0.735 1.00 91.62 79 LEU A N 1
ATOM 630 C CA . LEU A 1 79 ? 5.645 8.725 0.942 1.00 91.62 79 LEU A CA 1
ATOM 631 C C . LEU A 1 79 ? 5.114 9.088 2.335 1.00 91.62 79 LEU A C 1
ATOM 633 O O . LEU A 1 79 ? 3.996 9.583 2.462 1.00 91.62 79 LEU A O 1
ATOM 637 N N . LEU A 1 80 ? 5.932 8.878 3.370 1.00 92.62 80 LEU A N 1
ATOM 638 C CA . LEU A 1 80 ? 5.581 9.199 4.753 1.00 92.62 80 LEU A CA 1
ATOM 639 C C . LEU A 1 80 ? 5.401 10.708 4.955 1.00 92.62 80 LEU A C 1
ATOM 641 O O . LEU A 1 80 ? 4.450 11.123 5.609 1.00 92.62 80 LEU A O 1
ATOM 645 N N . GLU A 1 81 ? 6.263 11.538 4.359 1.00 92.69 81 GLU A N 1
ATOM 646 C CA . GLU A 1 81 ? 6.104 13.000 4.377 1.00 92.69 81 GLU A CA 1
ATOM 647 C C . GLU A 1 81 ? 4.785 13.445 3.727 1.00 92.69 81 GLU A C 1
ATOM 649 O O . GLU A 1 81 ? 4.086 14.301 4.270 1.00 92.69 81 GLU A O 1
ATOM 654 N N . TYR A 1 82 ? 4.411 12.835 2.598 1.00 91.69 82 TYR A N 1
ATOM 655 C CA . TYR A 1 82 ? 3.142 13.114 1.927 1.00 91.69 82 TYR A CA 1
ATOM 656 C C . TYR A 1 82 ? 1.934 12.731 2.775 1.00 91.69 82 TYR A C 1
ATOM 658 O O . TYR A 1 82 ? 1.036 13.555 2.946 1.00 91.69 82 TYR A O 1
ATOM 666 N N . PHE A 1 83 ? 1.908 11.516 3.328 1.00 93.31 83 PHE A N 1
ATOM 667 C CA . PHE A 1 83 ? 0.775 11.079 4.143 1.00 93.31 83 PHE A CA 1
ATOM 668 C C . PHE A 1 83 ? 0.655 11.879 5.433 1.00 93.31 83 PHE A C 1
ATOM 670 O O . PHE A 1 83 ? -0.450 12.291 5.764 1.00 93.31 83 PHE A O 1
ATOM 677 N N . ARG A 1 84 ? 1.772 12.224 6.080 1.00 94.12 84 ARG A N 1
ATOM 678 C CA . ARG A 1 84 ? 1.767 13.110 7.250 1.00 94.12 84 ARG A CA 1
ATOM 679 C C . ARG A 1 84 ? 1.231 14.508 6.934 1.00 94.12 84 ARG A C 1
ATOM 681 O O . ARG A 1 84 ? 0.604 15.132 7.778 1.00 94.12 84 ARG A O 1
ATOM 688 N N . GLY A 1 85 ? 1.485 15.024 5.731 1.00 93.94 85 GLY A N 1
ATOM 689 C CA . GLY A 1 85 ? 0.911 16.296 5.285 1.00 93.94 85 GLY A CA 1
ATOM 690 C C . GLY A 1 85 ? -0.576 16.197 4.932 1.00 93.94 85 GLY A C 1
ATOM 691 O O . GLY A 1 85 ? -1.327 17.140 5.173 1.00 93.94 85 GLY A O 1
ATOM 692 N N . LYS A 1 86 ? -1.002 15.069 4.353 1.00 92.62 86 LYS A N 1
ATOM 693 C CA . LYS A 1 86 ? -2.391 14.820 3.942 1.00 92.62 86 LYS A CA 1
ATOM 694 C C . LYS A 1 86 ? -3.309 14.516 5.130 1.00 92.62 86 LYS A C 1
ATOM 696 O O . LYS A 1 86 ? -4.456 14.953 5.120 1.00 92.62 86 LYS A O 1
ATOM 701 N N . TYR A 1 87 ? -2.787 13.811 6.128 1.00 94.00 87 TYR A N 1
ATOM 702 C CA . TYR A 1 87 ? -3.492 13.357 7.322 1.00 94.00 87 TYR A CA 1
ATOM 703 C C . TYR A 1 87 ? -2.667 13.699 8.577 1.00 94.00 87 TYR A C 1
ATOM 705 O O . TYR A 1 87 ? -1.996 12.840 9.141 1.00 94.00 87 TYR A O 1
ATOM 713 N N . PRO A 1 88 ? -2.632 14.976 8.994 1.00 93.31 88 PRO A N 1
ATOM 714 C CA . PRO A 1 88 ? -1.746 15.429 10.069 1.00 93.31 88 PRO A CA 1
ATOM 715 C C . PRO A 1 88 ? -2.120 14.912 11.465 1.00 93.31 88 PRO A C 1
ATOM 717 O O . PRO A 1 88 ? -1.260 14.906 12.343 1.00 93.31 88 PRO A O 1
ATOM 720 N N . GLU A 1 89 ? -3.376 14.503 11.654 1.00 94.12 89 GLU A N 1
ATOM 721 C CA . GLU A 1 89 ? -3.921 14.018 12.929 1.00 94.12 89 GLU A CA 1
ATOM 722 C C . GLU A 1 89 ? -4.133 12.495 12.948 1.00 94.12 89 GLU A C 1
ATOM 724 O O . GLU A 1 89 ? -4.550 11.960 13.974 1.00 94.12 89 GLU A O 1
ATOM 729 N N . ASP A 1 90 ? -3.854 11.811 11.835 1.00 89.81 90 ASP A N 1
ATOM 730 C CA . ASP A 1 90 ? -3.974 10.355 11.743 1.00 89.81 90 ASP A CA 1
ATOM 731 C C . ASP A 1 90 ? -2.632 9.709 12.141 1.00 89.81 90 ASP A C 1
ATOM 733 O O . ASP A 1 90 ? -1.559 10.276 11.894 1.00 89.81 90 ASP A O 1
ATOM 737 N N . GLU A 1 91 ? -2.696 8.535 12.780 1.00 64.25 91 GLU A N 1
ATOM 738 C CA . GLU A 1 91 ? -1.520 7.736 13.174 1.00 64.25 91 GLU A CA 1
ATOM 739 C C . GLU A 1 91 ? -0.925 6.911 12.022 1.00 64.25 91 GLU A C 1
ATOM 741 O O . GLU A 1 91 ? -1.692 6.306 11.236 1.00 64.25 91 GLU A O 1
#